Protein AF-A0A521T5D9-F1 (afdb_monomer_lite)

Foldseek 3Di:
DAPLLVLLVCCVVVPVLLVLLQVVLVVVLVVLVVVVADDDPPDDPVNNYHPSNDRLVPDDPVVSVLSSLLLNQLSVCCSVVVVVDHLVRLLVVLVCVLVVNCVVVLLVSLQSSLVSNLVVCVVVVDAVVRDVSNDGLVPDDPVVSVVSSVSSNSSSVVVSVVSVVVVVVVVVD

pLDDT: mean 95.48, std 6.41, range [47.06, 98.69]

Radius of gyration: 17.23 Å; chains: 1; bounding box: 38×35×57 Å

Secondary structure (DSSP, 8-state):
--HHHHHHHHHHHTTHHHHHHHHHHHHHHHHHHHTT-EE-SS-BTTTTEETT-S-GGGS-HHHHHHHTHHHHHHHHHHHHHSTTS-HHHHHHHHHHHHTTS-HHHHHHHHHHHHHHHHHHHHHTT--TTT-TT-S-GGGS-HHHHHHHHHHHHHHHHHHHHHHHHHHHHHT--

Structure (mmCIF, N/CA/C/O backbone):
data_AF-A0A521T5D9-F1
#
_entry.id   AF-A0A521T5D9-F1
#
loop_
_atom_site.group_PDB
_atom_site.id
_atom_site.type_symbol
_atom_site.label_atom_id
_atom_site.label_alt_id
_atom_site.label_comp_id
_atom_site.label_asym_id
_atom_site.label_entity_id
_atom_site.label_seq_id
_atom_site.pdbx_PDB_ins_code
_atom_site.Cartn_x
_atom_site.Cartn_y
_atom_site.Cartn_z
_atom_site.occupancy
_atom_site.B_iso_or_equiv
_atom_site.auth_seq_id
_atom_site.auth_comp_id
_atom_site.auth_asym_id
_atom_site.auth_atom_id
_atom_site.pdbx_PDB_model_num
ATOM 1 N N . MET A 1 1 ? -10.011 16.370 17.267 1.00 60.75 1 MET A N 1
ATOM 2 C CA . MET A 1 1 ? -9.621 15.363 16.260 1.00 60.75 1 MET A CA 1
ATOM 3 C C . MET A 1 1 ? -9.709 14.019 16.946 1.00 60.75 1 MET A C 1
ATOM 5 O O . MET A 1 1 ? -9.331 13.950 18.108 1.00 60.75 1 MET A O 1
ATOM 9 N N . THR A 1 2 ? -10.317 13.045 16.285 1.00 83.06 2 THR A N 1
ATOM 10 C CA . THR A 1 2 ? -10.576 11.682 16.779 1.00 83.06 2 THR A CA 1
ATOM 11 C C . THR A 1 2 ? -9.292 10.868 16.926 1.00 83.06 2 THR A C 1
ATOM 13 O O . THR A 1 2 ? -8.275 11.180 16.297 1.00 83.06 2 THR A O 1
ATOM 16 N N . ASP A 1 3 ? -9.357 9.797 17.714 1.00 90.88 3 ASP A N 1
ATOM 17 C CA . ASP A 1 3 ? -8.213 8.925 17.998 1.00 90.88 3 AS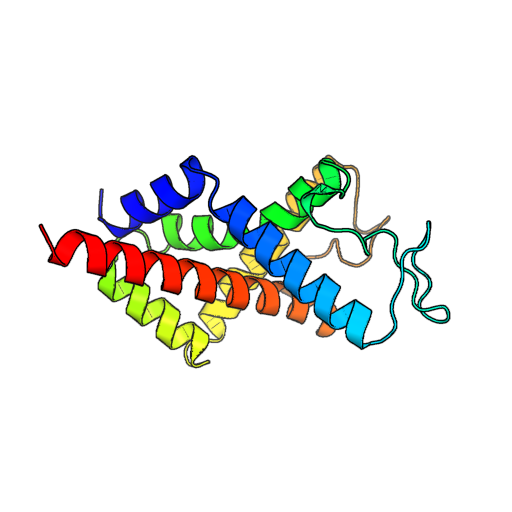P A CA 1
ATOM 18 C C . ASP A 1 3 ? -7.661 8.268 16.727 1.00 90.88 3 ASP A C 1
ATOM 20 O O . ASP A 1 3 ? -6.451 8.267 16.519 1.00 90.88 3 ASP A O 1
ATOM 24 N N . THR A 1 4 ? -8.528 7.844 15.800 1.00 96.25 4 THR A N 1
ATOM 25 C CA . THR A 1 4 ? -8.120 7.332 14.479 1.00 96.25 4 THR A CA 1
ATOM 26 C C . THR A 1 4 ? -7.316 8.346 13.672 1.00 96.25 4 THR A C 1
ATOM 28 O O . THR A 1 4 ? -6.275 8.008 13.103 1.00 96.25 4 THR A O 1
ATOM 31 N N . TYR A 1 5 ? -7.775 9.601 13.604 1.00 96.56 5 TYR A N 1
ATOM 32 C CA . TYR A 1 5 ? -7.052 10.639 12.870 1.00 96.56 5 TYR A CA 1
ATOM 33 C C . TYR A 1 5 ? -5.658 10.855 13.462 1.00 96.56 5 TYR A C 1
ATOM 35 O O . TYR A 1 5 ? -4.687 10.956 12.708 1.00 96.56 5 TYR A O 1
ATOM 43 N N . ASN A 1 6 ? -5.560 10.930 14.792 1.00 96.38 6 ASN A N 1
ATOM 44 C CA . ASN A 1 6 ? -4.292 11.154 15.481 1.00 96.38 6 ASN A CA 1
ATOM 45 C C . ASN A 1 6 ? -3.349 9.962 15.273 1.00 96.38 6 ASN A C 1
ATOM 47 O O . ASN A 1 6 ? -2.234 10.161 14.796 1.00 96.38 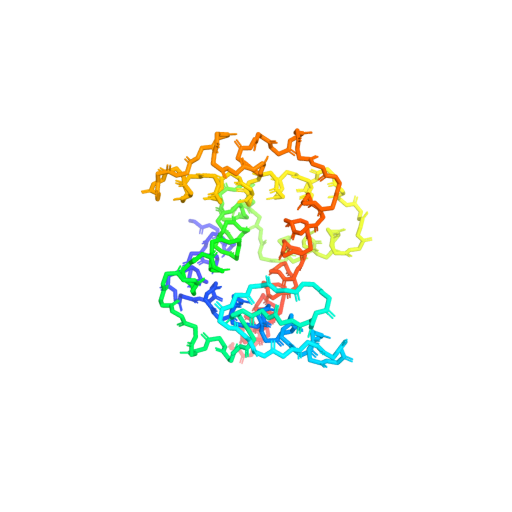6 ASN A O 1
ATOM 51 N N . PHE A 1 7 ? -3.832 8.736 15.496 1.00 97.69 7 PHE A N 1
ATOM 52 C CA . PHE A 1 7 ? -3.071 7.501 15.299 1.00 97.69 7 PHE A CA 1
ATOM 53 C C . PHE A 1 7 ? -2.508 7.388 13.876 1.00 97.69 7 PHE A C 1
ATOM 55 O O . PHE A 1 7 ? -1.309 7.187 13.694 1.00 97.69 7 PHE A O 1
ATOM 62 N N . LEU A 1 8 ? -3.339 7.578 12.845 1.00 98.25 8 LEU A N 1
ATOM 63 C CA . LEU A 1 8 ? -2.878 7.488 11.455 1.00 98.25 8 LEU A CA 1
ATOM 64 C C . LEU A 1 8 ? -1.993 8.676 11.048 1.00 98.25 8 LEU A C 1
ATOM 66 O O . LEU A 1 8 ? -1.134 8.535 10.180 1.00 98.25 8 LEU A O 1
ATOM 70 N N . SER A 1 9 ? -2.169 9.847 11.669 1.00 98.00 9 SER A N 1
ATOM 71 C CA . SER A 1 9 ? -1.254 10.977 11.471 1.00 98.00 9 SER A CA 1
ATOM 72 C C . SER A 1 9 ? 0.121 10.684 12.066 1.00 98.00 9 SER A C 1
ATOM 74 O O . SER A 1 9 ? 1.123 10.953 11.414 1.00 98.00 9 SER A O 1
ATOM 76 N N . GLU A 1 10 ? 0.188 10.099 13.261 1.00 97.69 10 GLU A N 1
ATOM 77 C CA . GLU A 1 10 ? 1.443 9.656 13.875 1.00 97.69 10 GLU A CA 1
ATOM 78 C C . GLU A 1 10 ? 2.089 8.518 13.085 1.00 97.69 10 GLU A C 1
ATOM 80 O O . GLU A 1 10 ? 3.292 8.560 12.841 1.00 97.69 10 GLU A O 1
ATOM 85 N N . PHE A 1 11 ? 1.301 7.546 12.616 1.00 98.00 11 PHE A N 1
ATOM 86 C CA . PHE A 1 11 ? 1.769 6.481 11.728 1.00 98.00 11 PHE A CA 1
ATOM 87 C C . PHE A 1 11 ? 2.497 7.058 10.505 1.00 98.00 11 PHE A C 1
ATOM 89 O O . PHE A 1 11 ? 3.618 6.652 10.194 1.00 98.00 11 PHE A O 1
ATOM 96 N N . ILE A 1 12 ? 1.883 8.040 9.838 1.00 98.44 12 ILE A N 1
ATOM 97 C CA . ILE A 1 12 ? 2.471 8.702 8.671 1.00 98.44 12 ILE A CA 1
ATOM 98 C C . ILE A 1 12 ? 3.684 9.549 9.071 1.00 98.44 12 ILE A C 1
ATOM 100 O O . ILE A 1 12 ? 4.757 9.388 8.499 1.00 98.44 12 ILE A O 1
ATOM 104 N N . ASN A 1 13 ? 3.547 10.433 10.058 1.00 98.06 13 ASN A N 1
ATOM 105 C CA . ASN A 1 13 ? 4.599 11.386 10.422 1.00 98.06 13 ASN A CA 1
ATOM 106 C C . ASN A 1 13 ? 5.854 10.708 10.992 1.00 98.06 13 ASN A C 1
ATOM 108 O O . ASN A 1 13 ? 6.946 11.253 10.859 1.00 98.06 13 ASN A O 1
ATOM 112 N N . ASN A 1 14 ? 5.709 9.520 11.583 1.00 97.69 14 ASN A N 1
ATOM 113 C CA . ASN A 1 14 ? 6.821 8.718 12.092 1.00 97.69 14 ASN A CA 1
ATOM 114 C C . ASN A 1 14 ? 7.393 7.745 11.047 1.00 97.69 14 ASN A C 1
ATOM 116 O O . ASN A 1 14 ? 8.190 6.883 11.407 1.00 97.69 14 ASN A O 1
ATOM 120 N N . GLY A 1 15 ? 6.978 7.832 9.778 1.00 97.44 15 GLY A N 1
ATOM 121 C CA . GLY A 1 15 ? 7.541 7.010 8.704 1.00 97.44 15 GLY A CA 1
ATOM 122 C C . GLY A 1 15 ? 7.146 5.532 8.753 1.00 97.44 15 GLY A C 1
ATOM 123 O O . GLY A 1 15 ? 7.758 4.722 8.068 1.00 97.44 15 GLY A O 1
ATOM 124 N N . ARG A 1 16 ? 6.106 5.141 9.507 1.00 98.06 16 ARG A N 1
ATOM 125 C CA . ARG A 1 16 ? 5.718 3.719 9.650 1.00 98.06 16 ARG A CA 1
ATOM 126 C C . ARG A 1 16 ? 5.274 3.073 8.331 1.00 98.06 16 ARG A C 1
ATOM 128 O O . ARG A 1 16 ? 5.290 1.854 8.198 1.00 98.06 16 ARG A O 1
ATOM 135 N N . TYR A 1 17 ? 4.898 3.882 7.343 1.00 97.88 17 TYR A N 1
ATOM 136 C CA . TYR A 1 17 ? 4.613 3.418 5.986 1.00 97.88 17 TYR A CA 1
ATOM 137 C C . TYR A 1 17 ? 5.879 2.936 5.248 1.00 97.88 17 TYR A C 1
ATOM 139 O O . TYR A 1 17 ? 5.774 2.039 4.415 1.00 97.88 17 TYR A O 1
ATOM 147 N N . GLU A 1 18 ? 7.065 3.460 5.577 1.00 97.69 18 GLU A N 1
ATOM 148 C CA . GLU A 1 18 ? 8.348 2.982 5.040 1.00 97.69 18 GLU A CA 1
ATOM 149 C C . GLU A 1 18 ? 8.721 1.623 5.647 1.00 97.69 18 GLU A C 1
ATOM 151 O O . GLU A 1 18 ? 9.114 0.717 4.913 1.00 97.69 18 GLU A O 1
ATOM 156 N N . ASP A 1 19 ? 8.490 1.426 6.952 1.00 97.94 19 ASP A N 1
ATOM 157 C CA . ASP A 1 19 ? 8.647 0.112 7.600 1.00 97.94 19 ASP A CA 1
ATOM 158 C C . ASP A 1 19 ? 7.759 -0.945 6.923 1.00 97.94 19 ASP A C 1
ATOM 160 O O . ASP A 1 19 ? 8.170 -2.086 6.695 1.00 97.94 19 ASP A O 1
ATOM 164 N N . CYS A 1 20 ? 6.528 -0.558 6.578 1.00 97.69 20 CYS A N 1
ATOM 165 C CA . CYS A 1 20 ? 5.598 -1.419 5.860 1.00 97.69 20 CYS A CA 1
ATOM 166 C C . CYS A 1 20 ? 6.081 -1.713 4.430 1.00 97.69 20 CYS A C 1
ATOM 168 O O . CYS A 1 20 ? 5.985 -2.855 3.979 1.00 97.69 20 CYS A O 1
ATOM 170 N N . ALA A 1 21 ? 6.632 -0.717 3.729 1.00 97.69 21 ALA A N 1
ATOM 171 C CA . ALA A 1 21 ? 7.222 -0.895 2.401 1.00 97.69 21 ALA A CA 1
ATOM 172 C C . ALA A 1 21 ? 8.401 -1.876 2.435 1.00 97.69 21 ALA A C 1
ATOM 174 O O . ALA A 1 21 ? 8.489 -2.779 1.599 1.00 97.69 21 ALA A O 1
ATOM 175 N N . GLN A 1 22 ? 9.266 -1.748 3.445 1.00 98.06 22 GLN A N 1
ATOM 176 C CA . GLN A 1 22 ? 10.355 -2.683 3.690 1.00 98.06 22 GLN A CA 1
ATOM 177 C C . GLN A 1 22 ? 9.822 -4.093 3.959 1.00 98.06 22 GLN A C 1
ATOM 179 O O . GLN A 1 22 ? 10.269 -5.041 3.317 1.00 98.06 22 GLN A O 1
ATOM 184 N N . MET A 1 23 ? 8.842 -4.250 4.854 1.00 97.25 23 MET A N 1
ATOM 185 C CA . MET A 1 23 ? 8.234 -5.553 5.149 1.00 97.25 23 MET A CA 1
ATOM 186 C C . MET A 1 23 ? 7.676 -6.227 3.885 1.00 97.25 23 MET A C 1
ATOM 188 O O . MET A 1 23 ? 7.949 -7.409 3.652 1.00 97.25 23 MET A O 1
ATOM 192 N N . ALA A 1 24 ? 6.903 -5.491 3.084 1.00 96.19 24 ALA A N 1
ATOM 193 C CA . ALA A 1 24 ? 6.301 -6.001 1.855 1.00 96.19 24 ALA A CA 1
ATOM 194 C C . ALA A 1 24 ? 7.376 -6.420 0.837 1.00 96.19 24 ALA A C 1
ATOM 196 O O . ALA A 1 24 ? 7.324 -7.521 0.281 1.00 96.19 24 ALA A O 1
ATOM 197 N N . HIS A 1 25 ? 8.416 -5.596 0.657 1.00 96.75 25 HIS A N 1
ATOM 198 C CA . HIS A 1 25 ? 9.535 -5.919 -0.230 1.00 96.75 25 HIS A CA 1
ATOM 199 C C . HIS A 1 25 ? 10.302 -7.162 0.224 1.00 96.75 25 HIS A C 1
ATOM 201 O O . HIS A 1 25 ? 10.569 -8.044 -0.588 1.00 96.75 25 HIS A O 1
ATOM 207 N N . GLU A 1 26 ? 10.616 -7.288 1.514 1.00 97.50 26 GLU A N 1
ATOM 208 C CA . GLU A 1 26 ? 11.321 -8.463 2.046 1.00 97.50 26 GLU A CA 1
ATOM 209 C C . GLU A 1 26 ? 10.497 -9.751 1.872 1.00 97.50 26 GLU A C 1
ATOM 211 O O . GLU A 1 26 ? 11.032 -10.818 1.543 1.00 97.50 26 GLU A O 1
ATOM 216 N N . ARG A 1 27 ? 9.168 -9.667 2.022 1.00 95.81 27 ARG A N 1
ATOM 217 C CA . ARG A 1 27 ? 8.251 -10.786 1.756 1.00 95.81 27 ARG A CA 1
ATOM 218 C C . ARG A 1 27 ? 8.247 -11.170 0.274 1.00 95.81 27 ARG A C 1
ATOM 220 O O . ARG A 1 27 ? 8.348 -12.362 -0.050 1.00 95.81 27 ARG A O 1
ATOM 227 N N . TRP A 1 28 ? 8.170 -10.183 -0.620 1.00 95.25 28 TRP A N 1
ATOM 228 C CA . TRP A 1 28 ? 8.273 -10.386 -2.066 1.00 95.25 28 TRP A CA 1
ATOM 229 C C . TRP A 1 28 ? 9.619 -11.021 -2.442 1.00 95.25 28 TRP A C 1
ATOM 231 O O . TRP A 1 28 ? 9.643 -12.050 -3.124 1.00 95.25 28 TRP A O 1
ATOM 241 N N . LEU A 1 29 ? 10.725 -10.483 -1.922 1.00 97.50 29 LEU A N 1
ATOM 242 C CA . LEU A 1 29 ? 12.086 -10.953 -2.170 1.00 97.50 29 LEU A CA 1
ATOM 243 C C . LEU A 1 29 ? 12.240 -12.414 -1.749 1.00 97.50 29 LEU A C 1
ATOM 245 O O . LEU A 1 29 ? 12.653 -13.251 -2.553 1.00 97.50 29 LEU A O 1
ATOM 249 N N . LYS A 1 30 ? 11.835 -12.750 -0.519 1.00 97.56 30 LYS A N 1
ATOM 250 C CA . LYS A 1 30 ? 11.871 -14.124 0.002 1.00 97.56 30 LYS A CA 1
ATOM 251 C C . LYS A 1 30 ? 11.070 -15.087 -0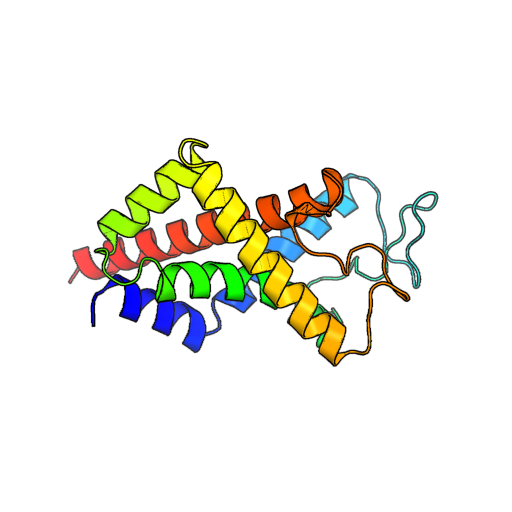.875 1.00 97.56 30 LYS A C 1
ATOM 253 O O . LYS A 1 30 ? 11.539 -16.188 -1.171 1.00 97.56 30 LYS A O 1
ATOM 258 N N . THR A 1 31 ? 9.881 -14.675 -1.310 1.00 96.19 31 THR A N 1
ATOM 259 C CA . THR A 1 31 ? 9.026 -15.482 -2.191 1.00 96.19 31 THR A CA 1
ATOM 260 C C . THR A 1 31 ? 9.697 -15.717 -3.543 1.00 96.19 31 THR A C 1
ATOM 262 O O . THR A 1 31 ? 9.744 -16.850 -4.026 1.00 96.19 31 THR A O 1
ATOM 265 N N . LYS A 1 32 ? 10.272 -14.670 -4.144 1.00 97.06 32 LYS A N 1
ATOM 266 C CA . LYS A 1 32 ? 10.962 -14.756 -5.435 1.00 97.06 32 LYS A CA 1
ATOM 267 C C . LYS A 1 32 ? 12.230 -15.603 -5.355 1.00 97.06 32 LYS A C 1
ATOM 269 O O . LYS A 1 32 ? 12.420 -16.459 -6.218 1.00 97.06 32 LYS A O 1
ATOM 274 N N . LEU A 1 33 ? 13.024 -15.470 -4.294 1.00 97.75 33 LEU A N 1
ATOM 275 C CA . LEU A 1 33 ? 14.172 -16.346 -4.033 1.00 97.75 33 LEU A CA 1
ATOM 276 C C . LEU A 1 33 ? 13.738 -17.818 -3.942 1.00 97.75 33 LEU A C 1
ATOM 278 O O . LEU A 1 33 ? 14.335 -18.675 -4.590 1.00 97.75 33 LEU A O 1
ATOM 282 N N . GLY A 1 34 ? 12.647 -18.111 -3.225 1.00 97.81 34 GLY A N 1
ATOM 283 C CA . GLY A 1 34 ? 12.075 -19.463 -3.145 1.00 97.81 34 GLY A CA 1
ATOM 284 C C . GLY A 1 34 ? 11.584 -20.015 -4.491 1.00 97.81 34 GLY A C 1
ATOM 285 O O . GLY A 1 34 ? 11.610 -21.222 -4.715 1.00 97.81 34 GLY A O 1
ATOM 286 N N . GLN A 1 35 ? 11.190 -19.139 -5.418 1.00 97.38 35 GLN A N 1
ATOM 287 C CA . GLN A 1 35 ? 10.823 -19.484 -6.798 1.00 97.38 35 GLN A CA 1
ATOM 288 C C . GLN A 1 35 ? 12.040 -19.610 -7.740 1.00 97.38 35 GLN A C 1
ATOM 290 O O . GLN A 1 35 ? 11.867 -19.885 -8.935 1.00 97.38 35 GLN A O 1
ATOM 295 N N . GLY A 1 36 ? 13.261 -19.425 -7.227 1.00 97.69 36 GLY A N 1
ATOM 296 C CA . GLY A 1 36 ? 14.512 -19.497 -7.980 1.00 97.69 36 GLY A CA 1
ATOM 297 C C . GLY A 1 36 ? 14.884 -18.208 -8.712 1.00 97.69 36 GLY A C 1
ATOM 298 O O . GLY A 1 36 ? 15.684 -18.269 -9.641 1.00 97.69 36 GLY A O 1
ATOM 299 N N . TRP A 1 37 ? 14.296 -17.065 -8.344 1.00 98.31 37 TRP A N 1
ATOM 300 C CA . TRP A 1 37 ? 14.740 -15.776 -8.869 1.00 98.31 37 TRP A CA 1
ATOM 301 C C . TRP A 1 37 ? 16.068 -15.352 -8.252 1.00 98.31 37 TRP A C 1
ATOM 303 O O . TRP A 1 37 ? 16.369 -15.679 -7.105 1.00 98.31 37 TRP A O 1
ATOM 313 N N . SER A 1 38 ? 16.844 -14.583 -9.006 1.00 97.75 38 SER A N 1
ATOM 314 C CA . SER A 1 38 ? 18.151 -14.071 -8.599 1.00 97.75 38 SER A CA 1
ATOM 315 C C . SER A 1 38 ? 18.376 -12.647 -9.103 1.00 97.75 38 SER A C 1
ATOM 317 O O . SER A 1 38 ? 17.632 -12.134 -9.941 1.00 97.75 38 SER A O 1
ATOM 319 N N . TYR A 1 39 ? 19.397 -11.983 -8.572 1.00 97.81 39 TYR A N 1
ATOM 320 C CA . TYR A 1 39 ? 19.799 -10.676 -9.071 1.00 97.81 39 TYR A CA 1
ATOM 321 C C . TYR A 1 39 ? 20.290 -10.751 -10.522 1.00 97.81 39 TYR A C 1
ATOM 323 O O . TYR A 1 39 ? 21.067 -11.632 -10.891 1.00 97.81 39 TYR A O 1
ATOM 331 N N . GLY A 1 40 ? 19.869 -9.775 -11.323 1.00 96.50 40 GLY A N 1
ATOM 332 C CA . GLY A 1 40 ? 20.439 -9.473 -12.631 1.00 96.50 40 GLY A CA 1
ATOM 333 C C . GLY A 1 40 ? 20.207 -8.006 -12.976 1.00 96.50 40 GLY A C 1
ATOM 334 O O . GLY A 1 40 ? 19.249 -7.401 -12.506 1.00 96.50 40 GLY A O 1
ATOM 335 N N . ALA A 1 41 ? 21.091 -7.419 -13.785 1.00 95.06 41 ALA A N 1
ATOM 336 C CA . ALA A 1 41 ? 21.047 -5.988 -14.105 1.00 95.06 41 ALA A CA 1
ATOM 337 C C . ALA A 1 41 ? 19.753 -5.560 -14.823 1.00 95.06 41 ALA A C 1
ATOM 339 O O . ALA A 1 41 ? 19.352 -4.400 -14.752 1.00 95.06 41 ALA A O 1
ATOM 340 N N . THR A 1 42 ? 19.090 -6.497 -15.500 1.00 94.44 42 THR A N 1
ATOM 341 C CA . THR A 1 42 ? 17.805 -6.309 -16.173 1.00 94.44 42 THR A CA 1
ATOM 342 C C . THR A 1 42 ? 16.838 -7.412 -15.767 1.00 94.44 42 THR A C 1
ATOM 344 O O . THR A 1 42 ? 17.251 -8.499 -15.364 1.00 94.44 42 THR A O 1
ATOM 347 N N . ARG A 1 43 ? 15.532 -7.143 -15.873 1.00 93.19 43 ARG A N 1
ATOM 348 C CA . ARG A 1 43 ? 14.516 -8.175 -15.651 1.00 93.19 43 ARG A CA 1
ATOM 349 C C . ARG A 1 43 ? 14.521 -9.159 -16.819 1.00 93.19 43 ARG A C 1
ATOM 351 O O . ARG A 1 43 ? 14.334 -8.748 -17.959 1.00 93.19 43 ARG A O 1
ATOM 358 N N . ASP A 1 44 ? 14.664 -10.438 -16.505 1.00 95.75 44 ASP A N 1
ATOM 359 C CA . ASP A 1 44 ? 14.584 -11.554 -17.444 1.00 95.75 44 ASP A CA 1
ATOM 360 C C . ASP A 1 44 ? 13.705 -12.647 -16.821 1.00 95.75 44 ASP A C 1
ATOM 362 O O . ASP A 1 44 ? 14.009 -13.177 -15.751 1.00 95.75 44 ASP A O 1
ATOM 366 N N . GLY A 1 45 ? 12.568 -12.936 -17.457 1.00 94.19 45 GLY A N 1
ATOM 367 C CA . GLY A 1 45 ? 11.621 -13.938 -16.967 1.00 94.19 45 GLY A CA 1
ATOM 368 C C . GLY A 1 45 ? 12.111 -15.374 -17.142 1.00 94.19 45 GLY A C 1
ATOM 369 O O . GLY A 1 45 ? 11.847 -16.205 -16.272 1.00 94.19 45 GLY A O 1
ATOM 370 N N . ASP A 1 46 ? 12.861 -15.645 -18.210 1.00 96.06 46 ASP A N 1
ATOM 371 C CA . ASP A 1 46 ? 13.342 -16.984 -18.553 1.00 96.06 46 ASP A CA 1
ATOM 372 C C . ASP A 1 46 ? 14.539 -17.359 -17.674 1.00 96.06 46 ASP A C 1
ATOM 374 O O . ASP A 1 46 ? 14.584 -18.450 -17.099 1.00 96.06 46 ASP A O 1
ATOM 378 N N . ALA A 1 47 ? 15.471 -16.419 -17.483 1.00 96.62 47 ALA A N 1
ATOM 379 C CA . ALA A 1 47 ? 16.600 -16.578 -16.566 1.00 96.62 47 ALA A CA 1
ATOM 380 C C . ALA A 1 47 ? 16.217 -16.379 -15.086 1.00 96.62 47 ALA A C 1
ATOM 382 O O . ALA A 1 47 ? 17.056 -16.571 -14.203 1.00 96.62 47 ALA A O 1
ATOM 383 N N . LYS A 1 48 ? 14.964 -15.982 -14.806 1.00 97.44 48 LYS A N 1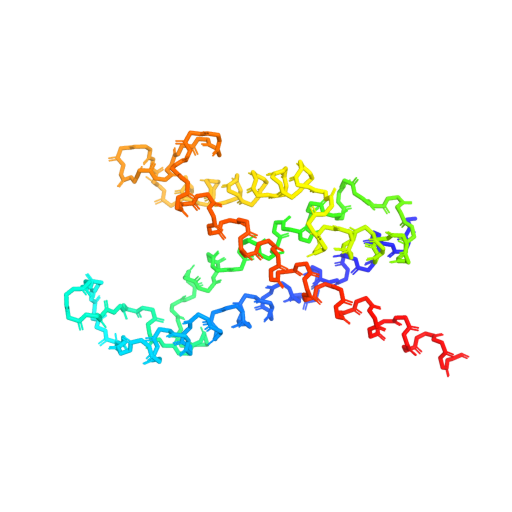
ATOM 384 C CA . LYS A 1 48 ? 14.468 -15.583 -13.478 1.00 97.44 48 LYS A CA 1
ATOM 385 C C . LYS A 1 48 ? 15.381 -14.556 -12.806 1.00 97.44 48 LYS A C 1
ATOM 387 O O . LYS A 1 48 ? 15.774 -14.698 -11.648 1.00 97.44 48 LYS A O 1
ATOM 392 N N . GLN A 1 49 ? 15.726 -13.503 -13.530 1.00 97.81 49 GLN A N 1
ATOM 393 C CA . GLN A 1 49 ? 16.544 -12.412 -13.021 1.00 97.81 49 GLN A CA 1
ATOM 394 C C . GLN A 1 49 ? 15.728 -11.137 -12.861 1.00 97.81 49 GLN A C 1
ATOM 396 O O . GLN A 1 49 ? 14.853 -10.831 -13.671 1.00 97.81 49 GLN A O 1
ATOM 401 N N . ASN A 1 50 ? 15.991 -10.383 -11.797 1.00 96.25 50 ASN A N 1
ATOM 402 C CA . ASN A 1 50 ? 15.364 -9.084 -11.585 1.00 96.25 50 ASN A CA 1
ATOM 403 C C . ASN A 1 50 ? 16.321 -8.154 -10.813 1.00 96.25 50 ASN A C 1
ATOM 405 O O . ASN A 1 50 ? 16.910 -8.593 -9.820 1.00 96.25 50 ASN A O 1
ATOM 409 N N . PRO A 1 51 ? 16.483 -6.880 -11.226 1.00 96.88 51 PRO A N 1
ATOM 410 C CA . PRO A 1 51 ? 17.364 -5.929 -10.541 1.00 96.88 51 PRO A CA 1
ATOM 411 C C . PRO A 1 51 ? 16.934 -5.625 -9.105 1.00 96.88 51 PRO A C 1
ATOM 413 O O . PRO A 1 51 ? 17.750 -5.172 -8.310 1.00 96.88 51 PRO A O 1
ATOM 416 N N . LEU A 1 52 ? 15.673 -5.898 -8.762 1.00 96.88 52 LEU A N 1
ATOM 417 C CA . LEU A 1 52 ? 15.115 -5.669 -7.431 1.00 96.88 52 LEU A CA 1
ATOM 418 C C . LEU A 1 52 ? 15.401 -6.806 -6.441 1.00 96.88 52 LEU A C 1
ATOM 420 O O . LEU A 1 52 ? 14.949 -6.738 -5.303 1.00 96.88 52 LEU A O 1
ATOM 424 N N . MET A 1 53 ? 16.137 -7.850 -6.843 1.00 97.62 53 MET A N 1
ATOM 425 C CA . MET A 1 53 ? 16.507 -8.976 -5.972 1.00 97.62 53 MET A CA 1
ATOM 426 C C . MET A 1 53 ? 17.643 -8.606 -5.002 1.00 97.62 53 MET A C 1
ATOM 428 O O . MET A 1 53 ? 18.693 -9.247 -4.978 1.00 97.62 53 MET A O 1
ATOM 432 N N . LEU A 1 54 ? 17.421 -7.548 -4.229 1.00 97.25 54 LEU A N 1
ATOM 433 C CA . LEU A 1 54 ? 18.304 -6.984 -3.212 1.00 97.25 54 LEU A CA 1
ATOM 434 C C . LEU A 1 54 ? 17.483 -6.720 -1.939 1.00 97.25 54 LEU A C 1
ATOM 436 O O . LEU A 1 54 ? 16.276 -6.475 -2.058 1.00 97.25 54 LEU A O 1
ATOM 440 N N . PRO A 1 55 ? 18.100 -6.731 -0.743 1.00 97.50 55 PRO A N 1
ATOM 441 C CA . PRO A 1 55 ? 17.459 -6.237 0.476 1.00 97.50 55 PRO A CA 1
ATOM 442 C C . PRO A 1 55 ? 16.894 -4.828 0.273 1.00 97.50 55 PRO A C 1
ATOM 444 O O . PRO A 1 55 ? 17.481 -4.029 -0.464 1.00 97.50 55 PRO A O 1
ATOM 447 N N . PHE A 1 56 ? 15.789 -4.490 0.943 1.00 97.38 56 PHE A N 1
ATOM 448 C CA . PHE A 1 56 ? 15.116 -3.197 0.738 1.00 97.38 56 PHE A CA 1
ATOM 449 C C . PHE A 1 56 ? 16.067 -2.005 0.918 1.00 97.38 56 PHE A C 1
ATOM 451 O O . PHE A 1 56 ? 16.077 -1.075 0.114 1.00 97.38 56 PHE A O 1
ATOM 458 N N . THR A 1 57 ? 16.928 -2.073 1.936 1.00 96.69 57 THR A N 1
ATOM 459 C CA . THR A 1 57 ? 17.906 -1.029 2.274 1.00 96.69 57 THR A CA 1
ATOM 460 C C . THR A 1 57 ? 18.992 -0.833 1.216 1.00 96.69 57 THR A C 1
ATOM 462 O O . THR A 1 57 ? 19.657 0.200 1.210 1.00 96.69 57 THR A O 1
ATOM 465 N N . GLU A 1 58 ? 19.191 -1.811 0.332 1.00 97.38 58 GLU A N 1
ATOM 466 C CA . GLU A 1 58 ? 20.167 -1.768 -0.762 1.00 97.38 58 GLU A CA 1
ATOM 467 C C . GLU A 1 58 ? 19.538 -1.348 -2.098 1.00 97.38 58 GLU A C 1
ATOM 469 O O . GLU A 1 58 ? 20.249 -1.143 -3.086 1.00 97.38 58 GLU A O 1
ATOM 474 N N . LEU A 1 59 ? 18.212 -1.184 -2.150 1.00 97.31 59 LEU A N 1
ATOM 475 C CA . LEU A 1 59 ? 17.544 -0.661 -3.334 1.00 97.31 59 LEU A CA 1
ATOM 476 C C . LEU A 1 59 ? 17.952 0.797 -3.588 1.00 97.31 59 LEU A C 1
ATOM 478 O O . LEU A 1 59 ? 18.169 1.559 -2.641 1.00 97.31 59 LEU A O 1
ATOM 482 N N . PRO A 1 60 ? 17.968 1.249 -4.852 1.00 96.06 60 PRO A N 1
ATOM 483 C CA . PRO A 1 60 ? 18.097 2.667 -5.150 1.00 96.06 60 PRO A CA 1
ATOM 484 C C . PRO A 1 60 ? 17.007 3.486 -4.442 1.00 96.06 60 PRO A C 1
ATOM 486 O O . PRO A 1 60 ? 15.844 3.088 -4.425 1.00 96.06 60 PRO A O 1
ATOM 489 N N . ALA A 1 61 ? 17.358 4.668 -3.927 1.00 94.62 61 ALA A N 1
ATOM 490 C CA . ALA A 1 61 ? 16.441 5.504 -3.143 1.00 94.62 61 ALA A CA 1
ATOM 491 C C . ALA A 1 61 ? 15.115 5.820 -3.865 1.00 94.62 61 ALA A C 1
ATOM 493 O O . ALA A 1 61 ? 14.062 5.866 -3.238 1.00 94.62 61 ALA A O 1
ATOM 494 N N . HIS A 1 62 ? 15.142 5.989 -5.193 1.00 93.00 62 HIS A N 1
ATOM 495 C CA . HIS A 1 62 ? 13.919 6.209 -5.970 1.00 93.00 62 HIS A CA 1
ATOM 496 C C . HIS A 1 62 ? 12.987 4.985 -5.960 1.00 93.00 62 HIS A C 1
ATOM 498 O O . HIS A 1 62 ? 11.775 5.153 -5.889 1.00 93.00 62 HIS A O 1
ATOM 504 N N . VAL A 1 63 ? 13.535 3.764 -5.969 1.00 94.50 63 VAL A N 1
ATOM 505 C CA . VAL A 1 63 ? 12.752 2.522 -5.887 1.00 94.50 63 VAL A CA 1
ATOM 506 C C . VAL A 1 63 ? 12.165 2.352 -4.491 1.00 94.50 63 VAL A C 1
ATOM 508 O O . VAL A 1 63 ? 10.990 2.022 -4.375 1.00 94.50 63 VAL A O 1
ATOM 511 N N . GLN A 1 64 ? 12.943 2.631 -3.438 1.00 96.38 64 GLN A N 1
ATOM 512 C CA . GLN A 1 64 ? 12.419 2.641 -2.066 1.00 96.38 64 GLN A CA 1
ATOM 513 C C . GLN A 1 64 ? 11.238 3.616 -1.949 1.00 96.38 64 GLN A C 1
ATOM 515 O O . GLN A 1 64 ? 10.181 3.248 -1.447 1.00 96.38 64 GLN A O 1
ATOM 520 N N . GLY A 1 65 ? 11.381 4.825 -2.507 1.00 94.94 65 GLY A N 1
ATOM 521 C CA . GLY A 1 65 ? 10.311 5.821 -2.542 1.00 94.94 65 GLY A CA 1
ATOM 522 C C . GLY A 1 65 ? 9.056 5.348 -3.279 1.00 94.94 65 GLY A C 1
ATOM 523 O O . GLY A 1 65 ? 7.955 5.553 -2.777 1.00 94.94 65 GLY A O 1
ATOM 524 N N . ILE A 1 66 ? 9.204 4.684 -4.432 1.00 93.88 66 ILE A N 1
ATOM 525 C CA . ILE A 1 66 ? 8.074 4.101 -5.176 1.00 93.88 66 ILE A CA 1
ATOM 526 C C . ILE A 1 66 ? 7.388 3.001 -4.353 1.00 93.88 66 ILE A C 1
ATOM 528 O O . ILE A 1 66 ? 6.164 3.011 -4.236 1.00 93.88 66 ILE A O 1
ATOM 532 N N . ASN A 1 67 ? 8.157 2.103 -3.729 1.00 94.62 67 ASN A N 1
ATOM 533 C CA . ASN A 1 67 ? 7.620 1.037 -2.877 1.00 94.62 67 ASN A CA 1
ATOM 534 C C . ASN A 1 67 ? 6.841 1.589 -1.668 1.00 94.62 67 ASN A C 1
ATOM 536 O O . ASN A 1 67 ? 5.882 0.964 -1.219 1.00 94.62 67 ASN A O 1
ATOM 540 N N . SER A 1 68 ? 7.208 2.771 -1.166 1.00 97.12 68 SER A N 1
ATOM 541 C CA . SER A 1 68 ? 6.531 3.435 -0.044 1.00 97.12 68 SER A CA 1
ATOM 542 C C . SER A 1 68 ? 5.215 4.135 -0.409 1.00 97.12 68 SER A C 1
ATOM 544 O O . SER A 1 68 ? 4.453 4.489 0.494 1.00 97.12 68 SER A O 1
ATOM 546 N N . LEU A 1 69 ? 4.898 4.314 -1.700 1.00 96.62 69 LEU A N 1
ATOM 547 C CA . LEU A 1 69 ? 3.679 5.016 -2.127 1.00 96.62 69 LEU A CA 1
ATOM 548 C C . LEU A 1 69 ? 2.403 4.276 -1.743 1.00 96.62 69 LEU A C 1
ATOM 550 O O . LEU A 1 69 ? 1.477 4.901 -1.231 1.00 96.62 69 LEU A O 1
ATOM 554 N N . ALA A 1 70 ? 2.347 2.965 -1.979 1.00 96.62 70 ALA A N 1
ATOM 555 C CA . ALA A 1 70 ? 1.153 2.180 -1.687 1.00 96.62 70 ALA A CA 1
ATOM 556 C C . ALA A 1 70 ? 0.856 2.128 -0.173 1.00 96.62 70 ALA A C 1
ATOM 558 O O . ALA A 1 70 ? -0.263 2.482 0.211 1.00 96.62 70 ALA A O 1
ATOM 559 N N . PRO A 1 71 ? 1.830 1.828 0.714 1.00 98.31 71 PRO A N 1
ATOM 560 C CA . PRO A 1 71 ? 1.625 1.935 2.157 1.00 98.31 71 PRO A CA 1
ATOM 561 C C . PRO A 1 71 ? 1.159 3.314 2.626 1.00 98.31 71 PRO A C 1
ATOM 563 O O . PRO A 1 71 ? 0.229 3.416 3.432 1.00 98.31 71 PRO A O 1
ATOM 566 N N . TYR A 1 72 ? 1.757 4.383 2.092 1.00 98.56 72 TYR A N 1
ATOM 567 C CA . TYR A 1 72 ? 1.320 5.744 2.390 1.00 98.56 72 TYR A CA 1
ATOM 568 C C . TYR A 1 72 ? -0.128 5.983 1.939 1.00 98.56 72 TYR A C 1
ATOM 570 O O . TYR A 1 72 ? -0.932 6.516 2.706 1.00 98.56 72 TYR A O 1
ATOM 578 N N . ALA A 1 73 ? -0.475 5.576 0.716 1.00 98.56 73 ALA A N 1
ATOM 579 C CA . ALA A 1 73 ? -1.794 5.789 0.132 1.00 98.56 73 ALA A CA 1
ATOM 580 C C . ALA A 1 73 ? -2.895 5.098 0.947 1.00 98.56 73 ALA A C 1
ATOM 582 O O . ALA A 1 73 ? -3.904 5.733 1.250 1.00 98.56 73 ALA A O 1
ATOM 583 N N . VAL A 1 74 ? -2.688 3.853 1.385 1.00 98.69 74 VAL A N 1
ATOM 584 C CA . VAL A 1 74 ? -3.652 3.125 2.233 1.00 98.69 74 VAL A CA 1
ATOM 585 C C . VAL A 1 74 ? -3.845 3.832 3.578 1.00 98.69 74 VAL A C 1
ATOM 587 O O . VAL A 1 74 ? -4.978 4.122 3.971 1.00 98.69 74 VAL A O 1
ATOM 590 N N . ALA A 1 75 ? -2.753 4.177 4.270 1.00 98.56 75 ALA A N 1
ATOM 591 C CA . ALA A 1 75 ? -2.832 4.885 5.549 1.00 98.56 75 ALA A CA 1
ATOM 592 C C . ALA A 1 75 ? -3.531 6.246 5.396 1.00 98.56 75 ALA A C 1
ATOM 594 O O . ALA A 1 75 ? -4.393 6.613 6.201 1.00 98.56 75 ALA A O 1
ATOM 595 N N . ASN A 1 76 ? -3.211 6.985 4.331 1.00 98.62 76 ASN A N 1
ATOM 596 C CA . ASN A 1 76 ? -3.816 8.279 4.050 1.00 98.62 76 ASN A CA 1
ATOM 597 C C . ASN A 1 76 ? -5.294 8.162 3.644 1.00 98.62 76 ASN A C 1
ATOM 599 O O . ASN A 1 76 ? -6.095 9.010 4.045 1.00 98.62 76 ASN A O 1
ATOM 603 N N . TYR A 1 77 ? -5.683 7.109 2.918 1.00 98.69 77 TYR A N 1
ATOM 604 C CA . TYR A 1 77 ? -7.082 6.821 2.602 1.00 98.69 77 TYR A CA 1
ATOM 605 C C . TYR A 1 77 ? -7.900 6.656 3.883 1.00 98.69 77 TYR A C 1
ATOM 607 O O . TYR A 1 77 ? -8.919 7.328 4.051 1.00 98.69 77 TYR A O 1
ATOM 615 N N . LEU A 1 78 ? -7.431 5.826 4.822 1.00 98.50 78 LEU A N 1
ATOM 616 C CA . LEU A 1 78 ? -8.097 5.628 6.112 1.00 98.50 78 LEU A CA 1
ATOM 617 C C . LEU A 1 78 ? -8.130 6.934 6.924 1.00 98.50 78 LEU A C 1
ATOM 619 O O . LEU A 1 78 ? -9.185 7.334 7.414 1.00 98.50 78 LEU A O 1
ATOM 623 N N . ARG A 1 79 ? -7.011 7.668 6.979 1.00 98.00 79 ARG A N 1
ATOM 624 C CA . ARG A 1 79 ? -6.893 8.932 7.730 1.00 98.00 79 ARG A CA 1
ATOM 625 C C . ARG A 1 79 ? -7.817 10.028 7.211 1.00 98.00 79 ARG A C 1
ATOM 627 O O . ARG A 1 79 ? -8.162 10.936 7.960 1.00 98.00 79 ARG A O 1
ATOM 634 N N . THR A 1 80 ? -8.181 9.993 5.932 1.00 97.25 80 THR A N 1
ATOM 635 C CA . THR A 1 80 ? -9.030 11.016 5.304 1.00 97.25 80 THR A CA 1
ATOM 636 C C . THR A 1 80 ? -10.495 10.598 5.239 1.00 97.25 80 THR A C 1
ATOM 638 O O . THR A 1 80 ? -11.360 11.420 5.533 1.00 97.25 80 THR A O 1
ATOM 641 N N . ASN A 1 81 ? -10.778 9.328 4.933 1.00 97.62 81 ASN A N 1
ATOM 642 C CA . ASN A 1 81 ? -12.133 8.825 4.677 1.00 97.62 81 ASN A CA 1
ATOM 643 C C . ASN A 1 81 ? -12.761 8.070 5.852 1.00 97.62 81 ASN A C 1
ATOM 645 O O . ASN A 1 81 ? -13.966 7.830 5.844 1.00 97.62 81 ASN A O 1
ATOM 649 N N . LYS A 1 82 ? -11.955 7.632 6.821 1.00 96.88 82 LYS A N 1
ATOM 650 C CA . LYS A 1 82 ? -12.384 6.859 8.001 1.00 96.88 82 LYS A CA 1
ATOM 651 C C . LYS A 1 82 ? -11.957 7.538 9.301 1.00 96.88 82 LYS A C 1
ATOM 653 O O . LYS A 1 82 ? -11.965 6.937 10.366 1.00 96.88 82 LYS A O 1
ATOM 658 N N . ARG A 1 83 ? -11.604 8.822 9.203 1.00 93.94 83 ARG A N 1
ATOM 659 C CA . ARG A 1 83 ? -11.044 9.618 10.291 1.00 93.94 83 ARG A CA 1
ATOM 660 C C . ARG A 1 83 ? -11.959 9.679 11.504 1.00 93.94 83 ARG A C 1
ATOM 662 O O . ARG A 1 83 ? -11.456 9.697 12.612 1.00 93.94 83 ARG A O 1
ATOM 669 N N . ASP A 1 84 ? -13.271 9.725 11.293 1.00 95.31 84 ASP A N 1
ATOM 670 C CA . ASP A 1 84 ? -14.244 9.990 12.354 1.00 95.31 84 ASP A CA 1
ATOM 671 C C . ASP A 1 84 ? -14.570 8.743 13.203 1.00 95.31 84 ASP A C 1
ATOM 673 O O . ASP A 1 84 ? -15.257 8.872 14.211 1.00 95.31 84 ASP A O 1
ATOM 677 N N . LEU A 1 85 ? -14.049 7.566 12.829 1.00 96.44 85 LEU A N 1
ATOM 678 C CA . LEU A 1 85 ? -14.174 6.327 13.601 1.00 96.44 85 LEU A CA 1
ATOM 679 C C . LEU A 1 85 ? -13.327 6.366 14.883 1.00 96.44 85 LEU A C 1
ATOM 681 O O . LEU A 1 85 ? -12.248 6.974 14.908 1.00 96.44 85 LEU A O 1
ATOM 685 N N . SER A 1 86 ? -13.754 5.643 15.918 1.00 96.19 86 SER A N 1
ATOM 686 C CA . SER A 1 86 ? -12.863 5.235 17.012 1.00 96.19 86 SER A CA 1
ATOM 687 C C . SER A 1 86 ? -11.780 4.277 16.501 1.00 96.19 86 SER A C 1
ATOM 689 O O . SER A 1 86 ? -11.874 3.729 15.397 1.00 96.19 86 SER A O 1
ATOM 691 N N . LEU A 1 87 ? -10.729 4.068 17.295 1.00 95.94 87 LEU A N 1
ATOM 692 C CA . LEU A 1 87 ? -9.645 3.169 16.904 1.00 95.94 87 LEU A CA 1
ATOM 693 C C . LEU A 1 87 ? -10.101 1.697 16.883 1.00 95.94 87 LEU A C 1
ATOM 695 O O . LEU A 1 87 ? -9.655 0.923 16.037 1.00 95.94 87 LEU A O 1
ATOM 699 N N . GLU A 1 88 ? -11.027 1.320 17.764 1.00 95.94 88 GLU A N 1
ATOM 700 C CA . GLU A 1 88 ? -11.682 0.008 17.791 1.00 95.94 88 GLU A CA 1
ATOM 701 C C . GLU A 1 88 ? -12.605 -0.189 16.584 1.00 95.94 88 GLU A C 1
ATOM 703 O O . GLU A 1 88 ? -12.589 -1.256 15.974 1.00 95.94 88 GLU A O 1
ATOM 708 N N . GLU A 1 89 ? -13.369 0.838 16.201 1.00 97.50 89 GLU A N 1
ATOM 709 C CA . GLU A 1 89 ? -14.200 0.813 14.991 1.00 97.50 89 GLU A CA 1
ATOM 710 C C . GLU A 1 89 ? -13.341 0.690 13.726 1.00 97.50 89 GLU A C 1
ATOM 712 O O . GLU A 1 89 ? -13.676 -0.076 12.821 1.00 97.50 89 GLU A O 1
ATOM 717 N N . LEU A 1 90 ? -12.201 1.392 13.666 1.00 98.12 90 LEU A N 1
ATOM 718 C CA . LEU A 1 90 ? -11.234 1.223 12.581 1.00 98.12 90 LEU A CA 1
ATOM 719 C C . LEU A 1 90 ? -10.655 -0.197 12.566 1.00 98.12 90 LEU A C 1
ATOM 721 O O . LEU A 1 90 ? -10.528 -0.788 11.493 1.00 98.12 90 LEU A O 1
ATOM 725 N N . ALA A 1 91 ? -10.301 -0.748 13.731 1.00 98.06 91 ALA A N 1
ATOM 726 C CA . ALA A 1 91 ? -9.807 -2.117 13.834 1.00 98.06 91 ALA A CA 1
ATOM 727 C C . ALA A 1 91 ? -10.841 -3.106 13.282 1.00 98.06 91 ALA A C 1
ATOM 729 O O . ALA A 1 91 ? -10.505 -3.958 12.463 1.00 98.06 91 ALA A O 1
ATOM 730 N N . GLU A 1 92 ? -12.102 -2.964 13.680 1.00 98.31 92 GLU A N 1
ATOM 731 C CA . GLU A 1 92 ? -13.180 -3.829 13.212 1.00 98.31 92 GLU A CA 1
ATOM 732 C C . GLU A 1 92 ? -13.406 -3.698 11.701 1.00 98.31 92 GLU A C 1
ATOM 734 O O . GLU A 1 92 ? -13.457 -4.712 11.007 1.00 98.31 92 GLU A O 1
ATOM 739 N N . LEU A 1 93 ? -13.409 -2.473 11.163 1.00 98.56 93 LEU A N 1
ATOM 740 C CA . LEU A 1 93 ? -13.494 -2.231 9.720 1.00 98.56 93 LEU A CA 1
ATOM 741 C C . LEU A 1 93 ? -12.366 -2.941 8.958 1.00 98.56 93 LEU A C 1
ATOM 743 O O . LEU A 1 93 ? -12.614 -3.629 7.969 1.00 98.56 93 LEU A O 1
ATOM 747 N N . ILE A 1 94 ? -11.120 -2.788 9.415 1.00 98.69 94 ILE A N 1
ATOM 748 C CA . ILE A 1 94 ? -9.965 -3.442 8.790 1.00 98.69 94 ILE A CA 1
ATOM 749 C C . ILE A 1 94 ? -10.114 -4.967 8.866 1.00 98.69 94 ILE A C 1
ATOM 751 O O . ILE A 1 94 ? -9.837 -5.657 7.888 1.00 98.69 94 ILE A O 1
ATOM 755 N N . ARG A 1 95 ? -10.593 -5.503 9.995 1.00 98.62 95 ARG A N 1
ATOM 756 C CA . ARG A 1 95 ? -10.863 -6.937 10.163 1.00 98.62 95 ARG A CA 1
ATOM 757 C C . ARG A 1 95 ? -11.882 -7.439 9.138 1.00 98.62 95 ARG A C 1
ATOM 759 O O . ARG A 1 95 ? -11.676 -8.495 8.553 1.00 98.62 95 ARG A O 1
ATOM 766 N N . GLU A 1 96 ? -12.958 -6.693 8.900 1.00 98.69 96 GLU A N 1
ATOM 767 C CA . GLU A 1 96 ? -13.975 -7.048 7.905 1.00 98.69 96 GLU A CA 1
ATOM 768 C C . GLU A 1 96 ? -13.453 -6.987 6.464 1.00 98.69 96 GLU A C 1
ATOM 770 O O . GLU A 1 96 ? -13.812 -7.851 5.660 1.00 98.69 96 GLU A O 1
ATOM 775 N N . ILE A 1 97 ? -12.574 -6.029 6.140 1.00 98.50 97 ILE A N 1
ATOM 776 C CA . ILE A 1 97 ? -11.881 -6.000 4.841 1.00 98.50 97 ILE A CA 1
ATOM 777 C C . ILE A 1 97 ? -11.012 -7.255 4.678 1.00 98.50 97 ILE A C 1
ATOM 779 O O . ILE A 1 97 ? -11.115 -7.937 3.661 1.00 98.50 97 ILE A O 1
ATOM 783 N N . LEU A 1 98 ? -10.191 -7.585 5.682 1.00 98.19 98 LEU A N 1
ATOM 784 C CA . LEU A 1 98 ? -9.295 -8.750 5.652 1.00 98.19 98 LEU A CA 1
ATOM 785 C C . LEU A 1 98 ? -10.057 -10.087 5.597 1.00 98.19 98 LEU A C 1
ATOM 787 O O . LEU A 1 98 ? -9.575 -11.044 5.000 1.00 98.19 98 LEU A O 1
ATOM 791 N N . ASP A 1 99 ? -11.261 -10.143 6.171 1.00 98.25 99 ASP A N 1
ATOM 792 C CA . ASP A 1 99 ? -12.182 -11.282 6.062 1.00 98.25 99 ASP A CA 1
ATOM 793 C C . ASP A 1 99 ? -12.853 -11.396 4.674 1.00 98.25 99 ASP A C 1
ATOM 795 O O . ASP A 1 99 ? -13.636 -12.322 4.453 1.00 98.25 99 ASP A O 1
ATOM 799 N N . GLY A 1 100 ? -12.617 -10.448 3.760 1.00 97.81 100 GLY A N 1
ATOM 800 C CA . GLY A 1 100 ? -13.242 -10.407 2.435 1.00 97.81 100 GLY A CA 1
ATOM 801 C C . GLY A 1 100 ? -14.710 -9.973 2.447 1.00 97.81 100 GLY A C 1
ATOM 802 O O . GLY A 1 100 ? -15.445 -10.260 1.511 1.00 97.81 100 GLY A O 1
ATOM 803 N N . LYS A 1 101 ? -15.181 -9.301 3.506 1.00 98.44 101 LYS A N 1
ATOM 804 C CA . LYS A 1 101 ? -16.594 -8.886 3.627 1.00 98.44 101 LYS A CA 1
ATOM 805 C C . LYS A 1 101 ? -16.887 -7.535 2.981 1.00 98.44 101 LYS A C 1
ATOM 807 O O . LYS A 1 101 ? -18.051 -7.205 2.774 1.00 98.44 101 LYS A O 1
ATOM 812 N N . LEU A 1 102 ? -15.848 -6.751 2.696 1.00 98.25 102 LEU A N 1
ATOM 813 C CA . LEU A 1 102 ? -15.944 -5.371 2.217 1.00 98.25 102 LEU A CA 1
ATOM 814 C C . LEU A 1 102 ? -15.173 -5.180 0.899 1.00 98.25 102 LEU A C 1
ATOM 816 O O . LEU A 1 102 ? -14.319 -4.302 0.798 1.00 98.25 102 LEU A O 1
ATOM 820 N N . GLU A 1 103 ? -15.474 -6.008 -0.105 1.00 96.62 103 GLU A N 1
ATOM 821 C CA . GLU A 1 103 ? -14.800 -6.008 -1.418 1.00 96.62 103 GLU A CA 1
ATOM 822 C C . GLU A 1 103 ? -14.856 -4.638 -2.114 1.00 96.62 103 GLU A C 1
ATOM 824 O O . GLU A 1 103 ? -13.829 -4.131 -2.545 1.00 96.62 103 GLU A O 1
ATOM 829 N N . GLU A 1 104 ? -16.016 -3.972 -2.133 1.00 97.56 104 GLU A N 1
ATOM 830 C CA . GLU A 1 104 ? -16.148 -2.640 -2.747 1.00 97.56 104 GLU A CA 1
ATOM 831 C C . GLU A 1 104 ? -15.262 -1.590 -2.052 1.00 97.56 104 GLU A C 1
ATOM 833 O O . GLU A 1 104 ? -14.675 -0.718 -2.692 1.00 97.56 104 GLU A O 1
ATOM 838 N N . LEU A 1 105 ? -15.131 -1.656 -0.723 1.00 98.19 105 LEU A N 1
ATOM 839 C CA . LEU A 1 105 ? -14.243 -0.751 0.006 1.00 98.19 105 LEU A CA 1
ATOM 840 C C . LEU A 1 105 ? -12.771 -1.058 -0.290 1.00 98.19 105 LEU A C 1
ATOM 842 O O . LEU A 1 105 ? -11.969 -0.130 -0.388 1.00 98.19 105 LEU A O 1
ATOM 846 N N . LEU A 1 106 ? -12.422 -2.336 -0.435 1.00 98.25 106 LEU A N 1
ATOM 847 C CA . LEU A 1 106 ? -11.079 -2.766 -0.807 1.00 98.25 106 LEU A CA 1
ATOM 848 C C . LEU A 1 106 ? -10.713 -2.294 -2.223 1.00 98.25 106 LEU A C 1
ATOM 850 O O . LEU A 1 106 ? -9.632 -1.735 -2.400 1.00 98.25 106 LEU A O 1
ATOM 854 N N . ASP A 1 107 ? -11.632 -2.403 -3.182 1.00 97.19 107 ASP A N 1
ATOM 855 C CA . ASP A 1 107 ? -11.467 -1.871 -4.541 1.00 97.19 107 ASP A CA 1
ATOM 856 C C . ASP A 1 107 ? -11.268 -0.350 -4.534 1.00 97.19 107 ASP A C 1
ATOM 858 O O . ASP A 1 107 ? -10.360 0.160 -5.189 1.00 97.19 107 ASP A O 1
ATOM 862 N N . ASN A 1 108 ? -12.036 0.384 -3.722 1.00 98.25 108 ASN A N 1
ATOM 863 C CA . ASN A 1 108 ? -11.851 1.830 -3.561 1.00 98.25 108 ASN A CA 1
ATOM 864 C C . ASN A 1 108 ? -10.467 2.190 -2.982 1.00 98.25 108 ASN A C 1
ATOM 866 O O . ASN A 1 108 ? -9.888 3.219 -3.341 1.00 98.25 108 ASN A O 1
ATOM 870 N N . ILE A 1 109 ? -9.929 1.369 -2.073 1.00 98.50 109 ILE A N 1
ATOM 871 C CA . ILE A 1 109 ? -8.561 1.536 -1.560 1.00 98.50 109 ILE A CA 1
ATOM 872 C C . ILE A 1 109 ? -7.546 1.230 -2.669 1.00 98.50 109 ILE A C 1
ATOM 874 O O . ILE A 1 109 ? -6.600 2.000 -2.837 1.00 98.50 109 ILE A O 1
ATOM 878 N N . GLY A 1 110 ? -7.755 0.164 -3.447 1.00 98.00 110 GLY A N 1
ATOM 879 C CA . GLY A 1 110 ? -6.925 -0.194 -4.601 1.00 98.00 110 GLY A CA 1
ATOM 880 C C . GLY A 1 110 ? -6.849 0.920 -5.644 1.00 98.00 110 GLY A C 1
ATOM 881 O O . GLY A 1 110 ? -5.760 1.326 -6.044 1.00 98.00 110 GLY A O 1
ATOM 882 N N . GLU A 1 111 ? -7.989 1.503 -6.011 1.00 98.12 111 GLU A N 1
ATOM 883 C CA . GLU A 1 111 ? -8.047 2.655 -6.915 1.00 98.12 111 GLU A CA 1
ATOM 884 C C . GLU A 1 111 ? -7.273 3.861 -6.368 1.00 98.12 111 GLU A C 1
ATOM 886 O O . GLU A 1 111 ? -6.564 4.557 -7.109 1.00 98.12 111 GLU A O 1
ATOM 891 N N . TYR A 1 112 ? -7.369 4.107 -5.060 1.00 98.19 112 TYR A N 1
ATOM 892 C CA . TYR A 1 112 ? -6.633 5.185 -4.408 1.00 98.19 112 TYR A CA 1
ATOM 893 C C . TYR A 1 112 ? -5.118 4.940 -4.421 1.00 98.19 112 TYR A C 1
ATOM 895 O O . TYR A 1 112 ? -4.352 5.877 -4.674 1.00 98.19 112 TYR A O 1
ATOM 903 N N . VAL A 1 113 ? -4.686 3.695 -4.194 1.00 98.19 113 VAL A N 1
ATOM 904 C CA . VAL A 1 113 ? -3.285 3.259 -4.317 1.00 98.19 113 VAL A CA 1
ATOM 905 C C . VAL A 1 113 ? -2.779 3.494 -5.739 1.00 98.19 113 VAL A C 1
ATOM 907 O O . VAL A 1 113 ? -1.785 4.206 -5.920 1.00 98.19 113 VAL A O 1
ATOM 910 N N . HIS A 1 114 ? -3.505 3.005 -6.745 1.00 97.69 114 HIS A N 1
ATOM 911 C CA . HIS A 1 114 ? -3.121 3.164 -8.148 1.00 97.69 114 HIS A CA 1
ATOM 912 C C . HIS A 1 114 ? -3.043 4.635 -8.563 1.00 97.69 114 HIS A C 1
ATOM 914 O O . HIS A 1 114 ? -2.102 5.069 -9.223 1.00 97.69 114 HIS A O 1
ATOM 920 N N . SER A 1 115 ? -3.973 5.465 -8.088 1.00 97.31 115 SER A N 1
ATOM 921 C CA . SER A 1 115 ? -3.949 6.909 -8.353 1.00 97.31 115 SER A CA 1
ATOM 922 C C . SER A 1 115 ? -2.670 7.588 -7.837 1.00 97.31 115 SER A C 1
ATOM 924 O O . SER A 1 115 ? -2.133 8.477 -8.501 1.00 97.31 115 SER A O 1
ATOM 926 N N . HIS A 1 116 ? -2.134 7.162 -6.685 1.00 97.06 116 HIS A N 1
ATOM 927 C CA . HIS A 1 116 ? -0.859 7.679 -6.164 1.00 97.06 116 HIS A CA 1
ATOM 928 C C . HIS A 1 116 ? 0.330 7.228 -7.014 1.00 97.06 116 HIS A C 1
ATOM 930 O O . HIS A 1 116 ? 1.236 8.027 -7.275 1.00 97.06 116 HIS A O 1
ATOM 936 N N . PHE A 1 117 ? 0.304 5.979 -7.484 1.00 95.69 117 PHE A N 1
ATOM 937 C CA . PHE A 1 117 ? 1.282 5.469 -8.440 1.00 95.69 117 PHE A CA 1
ATOM 938 C C . PHE A 1 117 ? 1.274 6.295 -9.736 1.00 95.69 117 PHE A C 1
ATOM 940 O O . PHE A 1 117 ? 2.325 6.803 -10.133 1.00 95.69 117 PHE A O 1
ATOM 947 N N . ILE A 1 118 ? 0.100 6.536 -10.333 1.00 96.94 118 ILE A N 1
ATOM 948 C CA . ILE A 1 118 ? -0.045 7.359 -11.545 1.00 96.94 118 ILE A CA 1
ATOM 949 C C . ILE A 1 118 ? 0.552 8.754 -11.341 1.00 96.94 118 ILE A C 1
ATOM 951 O O . ILE A 1 118 ? 1.337 9.209 -12.173 1.00 96.94 118 ILE A O 1
ATOM 955 N N . ILE A 1 119 ? 0.236 9.430 -10.231 1.00 96.25 119 ILE A N 1
ATOM 956 C CA . ILE A 1 119 ? 0.767 10.772 -9.939 1.00 96.25 119 ILE A CA 1
ATOM 957 C C . ILE A 1 119 ? 2.299 10.757 -9.872 1.00 96.25 119 ILE A C 1
ATOM 959 O O . ILE A 1 119 ? 2.945 11.640 -10.445 1.00 96.25 119 ILE A O 1
ATOM 963 N N . ARG A 1 120 ? 2.897 9.757 -9.208 1.00 95.31 120 ARG A N 1
ATOM 964 C CA . ARG A 1 120 ? 4.359 9.630 -9.155 1.00 95.31 120 ARG A CA 1
ATOM 965 C C . ARG A 1 120 ? 4.945 9.407 -10.544 1.00 95.31 120 ARG A C 1
ATOM 967 O O . ARG A 1 120 ? 5.905 10.086 -10.898 1.00 95.31 120 ARG A O 1
ATOM 974 N N . MET A 1 121 ? 4.390 8.471 -11.305 1.00 95.50 121 MET A N 1
ATOM 975 C CA . MET A 1 121 ? 4.905 8.106 -12.624 1.00 95.50 121 MET A CA 1
ATOM 976 C C . MET A 1 121 ? 4.793 9.277 -13.610 1.00 95.50 121 MET A C 1
ATOM 978 O O . MET A 1 121 ? 5.745 9.565 -14.335 1.00 95.50 121 MET A O 1
ATOM 982 N N . LEU A 1 122 ? 3.700 10.047 -13.565 1.00 96.50 122 LEU A N 1
ATOM 983 C CA . LEU A 1 122 ? 3.570 11.294 -14.329 1.00 96.50 122 LEU A CA 1
ATOM 984 C C . LEU A 1 122 ? 4.684 12.297 -13.987 1.00 96.50 122 LEU A C 1
ATOM 986 O O . LEU A 1 122 ? 5.228 12.940 -14.884 1.00 96.50 122 LEU A O 1
ATOM 990 N N . ALA A 1 123 ? 5.058 12.417 -12.708 1.00 95.19 123 ALA A N 1
ATOM 991 C CA . ALA A 1 123 ? 6.156 13.287 -12.281 1.00 95.19 123 ALA A CA 1
ATOM 992 C C . ALA A 1 123 ? 7.541 12.796 -12.752 1.00 95.19 123 ALA A C 1
ATOM 994 O O . ALA A 1 123 ? 8.468 13.600 -12.853 1.00 95.19 123 ALA A O 1
ATOM 995 N N . GLU A 1 124 ? 7.683 11.506 -13.069 1.00 93.81 124 GLU A N 1
ATOM 996 C CA . GLU A 1 124 ? 8.874 10.920 -13.702 1.00 93.81 124 GLU A CA 1
ATOM 997 C C . GLU A 1 124 ? 8.843 11.012 -15.241 1.00 93.81 124 GLU A C 1
ATOM 999 O O . GLU A 1 124 ? 9.808 10.637 -15.905 1.00 93.81 124 GLU A O 1
ATOM 1004 N N . GLY A 1 125 ? 7.773 11.572 -15.817 1.00 96.06 125 GLY A N 1
ATOM 1005 C CA . GLY A 1 125 ? 7.600 11.734 -17.262 1.00 96.06 125 GLY A CA 1
ATOM 1006 C C . GLY A 1 125 ? 6.967 10.529 -17.961 1.00 96.06 125 GLY A C 1
ATOM 1007 O O . GLY A 1 125 ? 6.926 10.495 -19.194 1.00 96.06 125 GLY A O 1
ATOM 1008 N N . GLU A 1 126 ? 6.461 9.555 -17.204 1.00 96.56 126 GLU A N 1
ATOM 1009 C CA . GLU A 1 126 ? 5.746 8.404 -17.750 1.00 96.56 126 GLU A CA 1
ATOM 1010 C C . GLU A 1 126 ? 4.343 8.791 -18.239 1.00 96.56 126 GLU A C 1
ATOM 1012 O O . GLU A 1 126 ? 3.744 9.783 -17.821 1.00 96.56 126 GLU A O 1
ATOM 1017 N N . SER A 1 127 ? 3.796 7.995 -19.155 1.00 96.56 127 SER A N 1
ATOM 1018 C CA . SER A 1 127 ? 2.456 8.177 -19.716 1.00 96.56 127 SER A CA 1
ATOM 1019 C C . SER A 1 127 ? 1.923 6.867 -20.297 1.00 96.56 127 SER A C 1
ATOM 1021 O O . SER A 1 127 ? 2.651 5.882 -20.414 1.00 96.56 127 SER A O 1
ATOM 1023 N N . THR A 1 128 ? 0.684 6.880 -20.791 1.00 96.12 128 THR A N 1
ATOM 1024 C CA . THR A 1 128 ? 0.104 5.769 -21.574 1.00 96.12 128 THR A CA 1
ATOM 1025 C C . THR A 1 128 ? 0.919 5.383 -22.815 1.00 96.12 128 THR A C 1
ATOM 1027 O O . THR A 1 128 ? 0.697 4.321 -23.391 1.00 96.12 128 THR A O 1
ATOM 1030 N N . ARG A 1 129 ? 1.857 6.232 -23.264 1.00 96.38 129 ARG A N 1
ATOM 1031 C CA . ARG A 1 129 ? 2.746 5.944 -24.403 1.00 96.38 129 ARG A CA 1
ATOM 1032 C C . ARG A 1 129 ? 4.005 5.179 -24.011 1.00 96.38 129 ARG A C 1
ATOM 1034 O O . ARG A 1 129 ? 4.619 4.567 -24.879 1.00 96.38 129 ARG A O 1
ATOM 1041 N N . THR A 1 130 ? 4.416 5.257 -22.751 1.00 95.44 130 THR A N 1
ATOM 1042 C CA . THR A 1 130 ? 5.669 4.666 -22.262 1.00 95.44 130 THR A CA 1
ATOM 1043 C C . THR A 1 130 ? 5.414 3.403 -21.451 1.00 95.44 130 THR A C 1
ATOM 1045 O O . THR A 1 130 ? 6.218 2.473 -21.509 1.00 95.44 130 THR A O 1
ATOM 1048 N N . ARG A 1 131 ? 4.269 3.322 -20.761 1.00 93.81 131 ARG A N 1
ATOM 1049 C CA . ARG A 1 131 ? 3.872 2.153 -19.974 1.00 93.81 131 ARG A CA 1
ATOM 1050 C C . ARG A 1 131 ? 2.381 1.857 -20.102 1.00 93.81 131 ARG A C 1
ATOM 1052 O O . ARG A 1 131 ? 1.563 2.754 -20.288 1.00 93.81 131 ARG A O 1
ATOM 1059 N N . ARG A 1 132 ? 2.036 0.572 -19.996 1.00 93.56 132 ARG A N 1
ATOM 1060 C CA . ARG A 1 132 ? 0.657 0.072 -20.157 1.00 93.56 132 ARG A CA 1
ATOM 1061 C C . ARG A 1 132 ? -0.207 0.259 -18.911 1.00 93.56 132 ARG A C 1
ATOM 1063 O O . ARG A 1 132 ? -1.415 0.375 -19.042 1.00 93.56 132 ARG A O 1
ATOM 1070 N N . ASP A 1 133 ? 0.419 0.315 -17.741 1.00 93.94 133 ASP A N 1
ATOM 1071 C CA . ASP A 1 133 ? -0.224 0.504 -16.436 1.00 93.94 133 ASP A CA 1
ATOM 1072 C C . ASP A 1 133 ? -0.602 1.971 -16.160 1.00 93.94 133 ASP A C 1
ATOM 1074 O O . ASP A 1 133 ? -1.236 2.270 -15.156 1.00 93.94 133 ASP A O 1
ATOM 1078 N N . MET A 1 134 ? -0.291 2.896 -17.075 1.00 96.62 134 MET A N 1
ATOM 1079 C CA . MET A 1 134 ? -0.607 4.327 -16.962 1.00 96.62 134 MET A CA 1
ATOM 1080 C C . MET A 1 134 ? -2.057 4.674 -17.348 1.00 96.62 134 MET A C 1
ATOM 1082 O O . MET A 1 134 ? -2.314 5.714 -17.954 1.00 96.62 134 MET A O 1
ATOM 1086 N N . VAL A 1 135 ? -3.005 3.798 -17.024 1.00 96.56 135 VAL A N 1
ATOM 1087 C CA . VAL A 1 135 ? -4.451 3.968 -17.248 1.00 96.56 135 VAL A CA 1
ATOM 1088 C C . VAL A 1 135 ? -5.182 4.102 -15.913 1.00 96.56 135 VAL A C 1
ATOM 1090 O O . VAL A 1 135 ? -4.585 3.900 -14.860 1.00 96.56 135 VAL A O 1
ATOM 1093 N N . VAL A 1 136 ? -6.462 4.474 -15.930 1.00 96.12 136 VAL A N 1
ATOM 1094 C CA . VAL A 1 136 ? -7.269 4.493 -14.700 1.00 96.12 136 VAL A CA 1
ATOM 1095 C C . VAL A 1 136 ? -7.454 3.075 -14.157 1.00 96.12 136 VAL A C 1
ATOM 1097 O O . VAL A 1 136 ? -7.379 2.104 -14.908 1.00 96.12 136 VAL A O 1
ATOM 1100 N N . TYR A 1 137 ? -7.706 2.953 -12.855 1.00 96.69 137 TYR A N 1
ATOM 1101 C CA . TYR A 1 137 ? -7.758 1.666 -12.153 1.00 96.69 137 TYR A CA 1
ATOM 1102 C C . TYR A 1 137 ? -8.729 0.661 -12.795 1.00 96.69 137 TYR A C 1
ATOM 1104 O O . TYR A 1 137 ? -8.424 -0.523 -12.929 1.00 96.69 137 TYR A O 1
ATOM 1112 N N . GLN A 1 138 ? -9.879 1.142 -13.267 1.00 95.56 138 GLN A N 1
ATOM 1113 C CA . GLN A 1 138 ? -10.918 0.317 -13.885 1.00 95.56 138 GLN A CA 1
ATOM 1114 C C . GLN A 1 138 ? -10.480 -0.298 -15.223 1.00 95.56 138 GLN A C 1
ATOM 1116 O O . GLN A 1 138 ? -10.988 -1.360 -15.591 1.00 95.56 138 GLN A O 1
ATOM 1121 N N . ASP A 1 139 ? -9.518 0.331 -15.902 1.00 96.88 139 ASP A N 1
ATOM 1122 C CA . ASP A 1 139 ? -8.980 -0.096 -17.197 1.00 96.88 139 ASP A CA 1
ATOM 1123 C C . ASP A 1 139 ? -7.740 -0.999 -17.055 1.00 96.88 139 ASP A C 1
ATOM 1125 O O . ASP A 1 139 ? -7.242 -1.517 -18.058 1.00 96.88 139 ASP A O 1
ATOM 1129 N N . LEU A 1 140 ? -7.231 -1.209 -15.832 1.00 96.38 140 LEU A N 1
ATOM 1130 C CA . LEU A 1 140 ? -6.146 -2.158 -15.581 1.00 96.38 140 LEU A CA 1
ATOM 1131 C C . LEU A 1 140 ? -6.598 -3.587 -15.887 1.00 96.38 140 LEU A C 1
ATOM 1133 O O . LEU A 1 140 ? -7.731 -3.974 -15.582 1.00 96.38 140 LEU A O 1
ATOM 1137 N N . ASP A 1 141 ? -5.678 -4.399 -16.404 1.00 94.56 141 ASP A N 1
ATOM 1138 C CA . ASP A 1 141 ? -5.874 -5.843 -16.440 1.00 94.56 141 ASP A CA 1
ATOM 1139 C C . ASP A 1 141 ? -5.954 -6.430 -15.017 1.00 94.56 141 ASP A C 1
ATOM 1141 O O . ASP A 1 141 ? -5.497 -5.830 -14.041 1.00 94.56 141 ASP A O 1
ATOM 1145 N N . GLU A 1 142 ? -6.568 -7.607 -14.905 1.00 92.12 142 GLU A N 1
ATOM 1146 C CA . GLU A 1 142 ? -6.838 -8.261 -13.621 1.00 92.12 142 GLU A CA 1
ATOM 1147 C C . GLU A 1 142 ? -5.556 -8.568 -12.833 1.00 92.12 142 GLU A C 1
ATOM 1149 O O . GLU A 1 142 ? -5.536 -8.412 -11.613 1.00 92.12 142 GLU A O 1
ATOM 1154 N N . GLU A 1 143 ? -4.466 -8.934 -13.516 1.00 91.44 143 GLU A N 1
ATOM 1155 C CA . GLU A 1 143 ? -3.185 -9.212 -12.863 1.00 91.4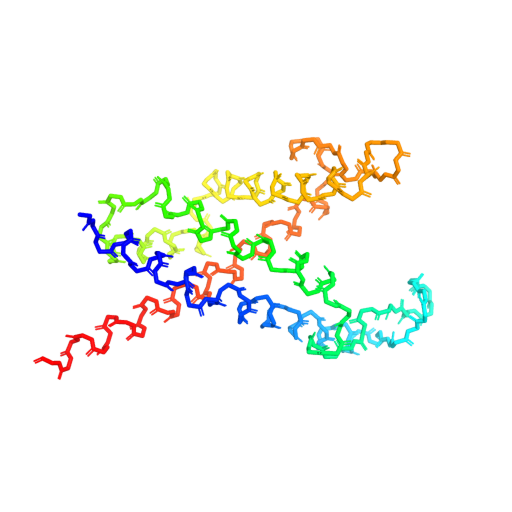4 143 GLU A CA 1
ATOM 1156 C C . GLU A 1 143 ? -2.603 -7.932 -12.257 1.00 91.44 143 GLU A C 1
ATOM 1158 O O . GLU A 1 143 ? -2.294 -7.909 -11.066 1.00 91.44 143 GLU A O 1
ATOM 1163 N N . THR A 1 144 ? -2.498 -6.854 -13.037 1.00 89.31 144 THR A N 1
ATOM 1164 C CA . THR A 1 144 ? -1.980 -5.560 -12.564 1.00 89.31 144 THR A CA 1
ATOM 1165 C C . THR A 1 144 ? -2.808 -5.037 -11.393 1.00 89.31 144 THR A C 1
ATOM 1167 O O . THR A 1 144 ? -2.254 -4.685 -10.354 1.00 89.31 144 THR A O 1
ATOM 1170 N N . ARG A 1 145 ? -4.138 -5.091 -11.511 1.00 93.44 145 ARG A N 1
ATOM 1171 C CA . ARG A 1 145 ? -5.068 -4.678 -10.454 1.00 93.44 145 ARG A CA 1
ATOM 1172 C C . ARG A 1 145 ? -4.903 -5.492 -9.170 1.00 93.44 145 ARG A C 1
ATOM 1174 O O . ARG A 1 145 ? -4.991 -4.944 -8.071 1.00 93.44 145 ARG A O 1
ATOM 1181 N N . SER A 1 146 ? -4.640 -6.794 -9.299 1.00 93.06 146 SER A N 1
ATOM 1182 C CA . SER A 1 146 ? -4.444 -7.676 -8.146 1.00 93.06 146 SER A CA 1
ATOM 1183 C C . SER A 1 146 ? -3.231 -7.281 -7.299 1.00 93.06 146 SER A C 1
ATOM 1185 O O . SER A 1 146 ? -3.261 -7.484 -6.087 1.00 93.06 146 SER A O 1
ATOM 1187 N N . TRP A 1 147 ? -2.202 -6.657 -7.889 1.00 91.19 147 TRP A N 1
ATOM 1188 C CA . TRP A 1 147 ? -1.044 -6.167 -7.135 1.00 91.19 147 TRP A CA 1
ATOM 1189 C C . TRP A 1 147 ? -1.411 -5.007 -6.206 1.00 91.19 147 TRP A C 1
ATOM 1191 O O . TRP A 1 147 ? -0.997 -5.027 -5.046 1.00 91.19 147 TRP A O 1
ATOM 1201 N N . ASP A 1 148 ? -2.220 -4.049 -6.672 1.00 95.50 148 ASP A N 1
ATOM 1202 C CA . ASP A 1 148 ? -2.704 -2.930 -5.847 1.00 95.50 148 ASP A CA 1
ATOM 1203 C C . ASP A 1 148 ? -3.576 -3.424 -4.687 1.00 95.50 148 ASP A C 1
ATOM 1205 O O . ASP A 1 148 ? -3.454 -2.955 -3.553 1.00 95.50 148 ASP A O 1
ATOM 1209 N N . ILE A 1 149 ? -4.423 -4.422 -4.950 1.00 97.38 149 ILE A N 1
ATOM 1210 C CA . ILE A 1 149 ? -5.243 -5.060 -3.914 1.00 97.38 149 ILE A CA 1
ATOM 1211 C C . ILE A 1 149 ? -4.376 -5.826 -2.916 1.00 97.38 149 ILE A C 1
ATOM 1213 O O . ILE A 1 149 ? -4.559 -5.692 -1.705 1.00 97.38 149 ILE A O 1
ATOM 1217 N N . GLN A 1 150 ? -3.411 -6.608 -3.400 1.00 96.00 150 GLN A N 1
ATOM 1218 C CA . GLN A 1 150 ? -2.539 -7.392 -2.535 1.00 96.00 150 GLN A CA 1
ATOM 1219 C C . GLN A 1 150 ? -1.733 -6.484 -1.604 1.00 96.00 150 GLN A C 1
ATOM 1221 O O . GLN A 1 150 ? -1.714 -6.726 -0.398 1.00 96.00 150 GLN A O 1
ATOM 1226 N N . ILE A 1 151 ? -1.106 -5.424 -2.123 1.00 95.44 151 ILE A N 1
ATOM 1227 C CA . ILE A 1 151 ? -0.344 -4.504 -1.271 1.00 95.44 151 ILE A CA 1
ATOM 1228 C C . ILE A 1 151 ? -1.261 -3.764 -0.291 1.00 95.44 151 ILE A C 1
ATOM 1230 O O . ILE A 1 151 ? -0.877 -3.570 0.861 1.00 95.44 151 ILE A O 1
ATOM 1234 N N . ALA A 1 152 ? -2.490 -3.417 -0.693 1.00 98.12 152 ALA A N 1
ATOM 1235 C CA . ALA A 1 152 ? -3.463 -2.824 0.217 1.00 98.12 152 ALA A CA 1
ATOM 1236 C C . ALA A 1 152 ? -3.772 -3.750 1.401 1.00 98.12 152 ALA A C 1
ATOM 1238 O O . ALA A 1 152 ? -3.741 -3.299 2.547 1.00 98.12 152 ALA A O 1
ATOM 1239 N N . LEU A 1 153 ? -3.990 -5.043 1.150 1.00 98.31 153 LEU A N 1
ATOM 1240 C CA . LEU A 1 153 ? -4.206 -6.040 2.202 1.00 98.31 153 LEU A CA 1
ATOM 1241 C C . LEU A 1 153 ? -2.997 -6.160 3.141 1.00 98.31 153 LEU A C 1
ATOM 1243 O O . LEU A 1 153 ? -3.175 -6.131 4.357 1.00 98.31 153 LEU A O 1
ATOM 1247 N N . GLU A 1 154 ? -1.771 -6.214 2.613 1.00 97.62 154 GLU A N 1
ATOM 1248 C CA . GLU A 1 154 ? -0.559 -6.292 3.448 1.00 97.62 154 GLU A CA 1
ATOM 1249 C C . GLU A 1 154 ? -0.384 -5.058 4.347 1.00 97.62 154 GLU A C 1
ATOM 1251 O O . GLU A 1 154 ? 0.021 -5.172 5.508 1.00 97.62 154 GLU A O 1
ATOM 1256 N N . VAL A 1 155 ? -0.731 -3.873 3.841 1.00 98.38 155 VAL A N 1
ATOM 1257 C CA . VAL A 1 155 ? -0.680 -2.633 4.625 1.00 98.38 155 VAL A CA 1
ATOM 1258 C C . VAL A 1 155 ? -1.787 -2.605 5.678 1.00 98.38 155 VAL A C 1
ATOM 1260 O O . VAL A 1 155 ? -1.548 -2.182 6.809 1.00 98.38 155 VAL A O 1
ATOM 1263 N N . LEU A 1 156 ? -2.988 -3.082 5.347 1.00 98.69 156 LEU A N 1
ATOM 1264 C CA . LEU A 1 156 ? -4.094 -3.206 6.298 1.00 98.69 156 LEU A CA 1
ATOM 1265 C C . LEU A 1 156 ? -3.749 -4.174 7.441 1.00 98.69 156 LEU A C 1
ATOM 1267 O O . LEU A 1 156 ? -4.013 -3.859 8.603 1.00 98.69 156 LEU A O 1
ATOM 1271 N N . GLU A 1 157 ? -3.093 -5.301 7.148 1.00 98.38 157 GLU A N 1
ATOM 1272 C CA . GLU A 1 157 ? -2.549 -6.215 8.164 1.00 98.38 157 GLU A CA 1
ATOM 1273 C C . GLU A 1 157 ? -1.534 -5.514 9.078 1.00 98.38 157 GLU A C 1
ATOM 1275 O O . GLU A 1 157 ? -1.582 -5.666 10.304 1.00 98.38 157 GLU A O 1
ATOM 1280 N N . PHE A 1 158 ? -0.630 -4.722 8.496 1.00 98.44 158 PHE A N 1
ATOM 1281 C CA . PHE A 1 158 ? 0.374 -3.974 9.248 1.00 98.44 158 PHE A CA 1
ATOM 1282 C C . PHE A 1 158 ? -0.264 -2.918 10.161 1.00 98.44 158 PHE A C 1
ATOM 1284 O O . PHE A 1 158 ? 0.050 -2.849 11.350 1.00 98.44 158 PHE A O 1
ATOM 1291 N N . ILE A 1 159 ? -1.213 -2.133 9.644 1.00 98.44 159 ILE A N 1
ATOM 1292 C CA . ILE A 1 159 ? -1.950 -1.133 10.429 1.00 98.44 159 ILE A CA 1
ATOM 1293 C C . ILE A 1 159 ? -2.739 -1.815 11.553 1.00 98.44 159 ILE A C 1
ATOM 1295 O O . ILE A 1 159 ? -2.686 -1.355 12.691 1.00 98.44 159 ILE A O 1
ATOM 1299 N N . MET A 1 160 ? -3.407 -2.940 11.282 1.00 98.38 160 MET A N 1
ATOM 1300 C CA . MET A 1 160 ? -4.090 -3.740 12.305 1.00 98.38 160 MET A CA 1
ATOM 1301 C C . MET A 1 160 ? -3.134 -4.181 13.424 1.00 98.38 160 MET A C 1
ATOM 1303 O O . MET A 1 160 ? -3.495 -4.134 14.604 1.00 98.38 160 MET A O 1
ATOM 1307 N N . HIS A 1 161 ? -1.914 -4.606 13.084 1.00 97.69 161 HIS A N 1
ATOM 1308 C CA . HIS A 1 161 ? -0.899 -4.952 14.080 1.00 97.69 161 HIS A CA 1
ATOM 1309 C C . HIS A 1 161 ? -0.524 -3.746 14.956 1.00 97.69 161 HIS A C 1
ATOM 1311 O O . HIS A 1 161 ? -0.493 -3.862 16.184 1.00 97.69 161 HIS A O 1
ATOM 1317 N N . GLU A 1 162 ? -0.301 -2.583 14.345 1.00 97.62 162 GLU A N 1
ATOM 1318 C CA . GLU A 1 162 ? 0.040 -1.350 15.062 1.00 97.62 162 GLU A CA 1
ATOM 1319 C C . GLU A 1 162 ? -1.102 -0.842 15.950 1.00 97.62 162 GLU A C 1
ATOM 1321 O O . GLU A 1 162 ? -0.856 -0.439 17.088 1.00 97.62 162 GLU A O 1
ATOM 1326 N N . ILE A 1 163 ? -2.350 -0.940 15.484 1.00 97.12 163 ILE A N 1
ATOM 1327 C CA . ILE A 1 163 ? -3.544 -0.625 16.281 1.00 97.12 163 ILE A CA 1
ATOM 1328 C C . ILE A 1 163 ? -3.587 -1.503 17.534 1.00 97.12 163 ILE A C 1
ATOM 1330 O O . ILE A 1 163 ? -3.716 -0.995 18.647 1.00 97.12 163 ILE A O 1
ATOM 1334 N N . ARG A 1 164 ? -3.425 -2.824 17.377 1.00 95.81 164 ARG A N 1
ATOM 1335 C CA . ARG A 1 164 ? -3.435 -3.766 18.509 1.00 95.81 164 ARG A CA 1
ATOM 1336 C C . ARG A 1 164 ? -2.344 -3.437 19.521 1.00 95.81 164 ARG A C 1
ATOM 1338 O O . ARG A 1 164 ? -2.619 -3.411 20.717 1.00 95.81 164 ARG A O 1
ATOM 1345 N N . LYS A 1 165 ? -1.129 -3.148 19.047 1.00 94.94 165 LYS A N 1
ATOM 1346 C CA . LYS A 1 165 ? -0.011 -2.735 19.901 1.00 94.94 165 LYS A CA 1
ATOM 1347 C C . LYS A 1 165 ? -0.359 -1.469 20.690 1.00 94.94 165 LYS A C 1
ATOM 1349 O O . LYS A 1 165 ? -0.211 -1.466 21.909 1.00 94.94 165 LYS A O 1
ATOM 1354 N 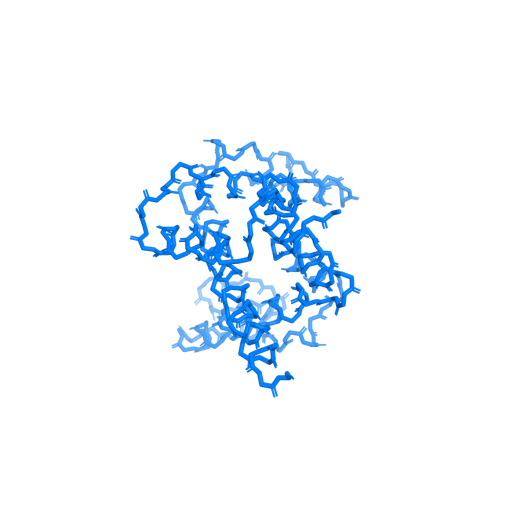N . HIS A 1 166 ? -0.887 -0.446 20.018 1.00 93.19 166 HIS A N 1
ATOM 1355 C CA . HIS A 1 166 ? -1.285 0.818 20.639 1.00 93.19 166 HIS A CA 1
ATOM 1356 C C . HIS A 1 166 ? -2.354 0.625 21.729 1.00 93.19 166 HIS A C 1
ATOM 1358 O O . HIS A 1 166 ? -2.177 1.091 22.854 1.00 93.19 166 HIS A O 1
ATOM 1364 N N . LEU A 1 167 ? -3.410 -0.145 21.443 1.00 90.56 167 LEU A N 1
ATOM 1365 C CA . LEU A 1 167 ? -4.477 -0.437 22.408 1.00 90.56 167 LEU A CA 1
ATOM 1366 C C . LEU A 1 167 ? -3.969 -1.222 23.630 1.00 90.56 167 LEU A C 1
ATOM 1368 O O . LEU A 1 167 ? -4.378 -0.944 24.758 1.00 90.56 167 LEU A O 1
ATOM 1372 N N . THR A 1 168 ? -3.042 -2.170 23.440 1.00 89.31 168 THR A N 1
ATOM 1373 C CA . THR A 1 168 ? -2.444 -2.913 24.566 1.00 89.31 168 THR A CA 1
ATOM 1374 C C . THR A 1 168 ? -1.513 -2.067 25.431 1.00 89.31 168 THR A C 1
ATOM 1376 O O . THR A 1 168 ? -1.457 -2.286 26.640 1.00 89.31 168 THR A O 1
ATOM 1379 N N . SER A 1 169 ? -0.789 -1.107 24.848 1.00 84.12 169 SER A N 1
ATOM 1380 C CA . SER A 1 169 ? 0.073 -0.196 25.608 1.00 84.12 169 SER A CA 1
ATOM 1381 C C . SER A 1 169 ? -0.751 0.753 26.478 1.00 84.12 169 SER A C 1
ATOM 1383 O O . SER A 1 169 ? -0.457 0.870 27.660 1.00 84.12 169 SER A O 1
ATOM 1385 N N . ASN A 1 170 ? -1.838 1.316 25.942 1.00 74.81 170 ASN A N 1
ATOM 1386 C CA . ASN A 1 170 ? -2.701 2.245 26.683 1.00 74.81 170 ASN A CA 1
ATOM 1387 C C . ASN A 1 170 ? -3.588 1.566 27.743 1.00 74.81 170 ASN A C 1
ATOM 1389 O O . ASN A 1 170 ? -4.147 2.246 28.591 1.00 74.81 170 ASN A O 1
ATOM 1393 N N . SER A 1 171 ? -3.749 0.238 27.697 1.00 68.75 171 SER A N 1
ATOM 1394 C CA . SER A 1 171 ? -4.520 -0.513 28.705 1.00 68.75 171 SER A CA 1
ATOM 1395 C C . SER A 1 171 ? -3.717 -0.831 29.978 1.00 68.75 171 SER A C 1
ATOM 1397 O O . SER A 1 171 ? -4.291 -1.339 30.939 1.00 68.75 171 SER A O 1
ATOM 1399 N N . ASN A 1 172 ? -2.396 -0.608 29.967 1.00 59.06 172 ASN A N 1
ATOM 1400 C CA . ASN A 1 172 ? -1.486 -0.897 31.084 1.00 59.06 172 ASN A CA 1
ATOM 1401 C C . ASN A 1 172 ? -1.051 0.359 31.869 1.00 59.06 172 ASN A C 1
ATOM 1403 O O . ASN A 1 172 ? -0.254 0.220 32.799 1.00 59.06 172 ASN A O 1
ATOM 1407 N N . ASP A 1 173 ? -1.577 1.533 31.509 1.00 47.06 173 ASP A N 1
ATOM 1408 C CA . ASP A 1 173 ? -1.403 2.822 32.197 1.00 47.06 173 ASP A CA 1
ATOM 1409 C C . ASP A 1 173 ? -2.683 3.208 32.964 1.00 47.06 173 ASP A C 1
ATOM 1411 O O . ASP A 1 173 ? -2.561 3.814 34.057 1.00 47.06 173 ASP A O 1
#

Sequence (173 aa):
MTDTYNFLSEFINNGRYEDCAQMAHERWLKTKLGQGWSYGATRDGDAKQNPLMLPFTELPAHVQGINSLAPYAVANYLRTNKRDLSLEELAELIREILDGKLEELLDNIGEYVHSHFIIRMLAEGESTRTRRDMVVYQDLDEETRSWDIQIALEVLEFIMHEIRKHLTSNSND